Protein AF-A0A3D1VSD8-F1 (afdb_monomer)

Sequence (166 aa):
MAYYPRTQPKRPWFNRARFLIVIVIVIALGWGLTRFTYRLLHLKALSVQEVRITGCTPRRQVEIQRISEDLSLGQPLLWFNAEPLMNALMEKTWIKSVNLSKDPPDRLVIIIEEKEAYLWMVNAQGTYLVSEGGVLIDELNSSNGSKALPVVSDASLQNRASLARM

Radius of gyration: 33.99 Å; Cα contacts (8 Å, |Δi|>4): 197; chains: 1; bounding box: 40×32×132 Å

Nearest PDB structures (foldseek):
  8hhh-assembly1_Q  TM=5.994E-01  e=1.015E-05  Escherichia coli K-12
  2vh1-assembly2_B  TM=7.217E-01  e=1.574E-04  Escherichia coli
  2vh1-assembly1_A  TM=6.986E-01  e=1.678E-04  Escherichia coli
  2vh2-assembly2_B  TM=7.349E-01  e=1.788E-04  Yersinia enterocolitica
  2vh2-assembly1_A  TM=7.349E-01  e=4.095E-04  Yersinia enterocolitica

Structure (mmCIF, N/CA/C/O backbone):
data_AF-A0A3D1VSD8-F1
#
_entry.id   AF-A0A3D1VSD8-F1
#
loop_
_atom_site.group_PDB
_atom_site.id
_atom_site.type_symbol
_atom_site.label_atom_id
_atom_site.label_alt_id
_atom_site.label_comp_id
_atom_site.label_asym_id
_atom_site.label_entity_id
_atom_site.label_seq_id
_atom_site.pdbx_PDB_ins_code
_atom_site.Cartn_x
_atom_site.Cartn_y
_atom_site.Cartn_z
_atom_site.occupancy
_atom_site.B_iso_or_equiv
_atom_site.auth_seq_id
_atom_site.auth_comp_id
_atom_site.auth_asym_id
_atom_site.auth_atom_id
_atom_site.pdbx_PDB_model_num
ATOM 1 N N . MET A 1 1 ? 11.325 20.154 -93.969 1.00 54.91 1 MET A N 1
ATOM 2 C CA . MET A 1 1 ? 12.004 20.148 -92.653 1.00 54.91 1 MET A CA 1
ATOM 3 C C . MET A 1 1 ? 11.534 18.920 -91.891 1.00 54.91 1 MET A C 1
ATOM 5 O O . MET A 1 1 ? 10.348 18.824 -91.614 1.00 54.91 1 MET A O 1
ATOM 9 N N . ALA A 1 2 ? 12.412 17.941 -91.664 1.00 56.91 2 ALA A N 1
ATOM 10 C CA . ALA A 1 2 ? 12.047 16.674 -91.029 1.00 56.91 2 ALA A CA 1
ATOM 11 C C . ALA A 1 2 ? 12.072 16.801 -89.497 1.00 56.91 2 ALA A C 1
ATOM 13 O O . ALA A 1 2 ? 13.068 17.241 -88.924 1.00 56.91 2 ALA A O 1
ATOM 14 N N . TYR A 1 3 ? 10.968 16.425 -88.850 1.00 61.31 3 TYR A N 1
ATOM 15 C CA . TYR A 1 3 ? 10.805 16.401 -87.397 1.00 61.31 3 TYR A CA 1
ATOM 16 C C . TYR A 1 3 ? 11.367 15.076 -86.857 1.00 61.31 3 TYR A C 1
ATOM 18 O O . TYR A 1 3 ? 10.825 14.014 -87.156 1.00 61.31 3 TYR A O 1
ATOM 26 N N . TYR A 1 4 ? 12.445 15.118 -86.071 1.00 61.50 4 TYR A N 1
ATOM 27 C CA . TYR A 1 4 ? 12.941 13.936 -85.358 1.00 61.50 4 TYR A CA 1
ATOM 28 C C . TYR A 1 4 ? 12.297 13.855 -83.965 1.00 61.50 4 TYR A C 1
ATOM 30 O O . TYR A 1 4 ? 12.446 14.794 -83.176 1.00 61.50 4 TYR A O 1
ATOM 38 N N . PRO A 1 5 ? 11.611 12.754 -83.610 1.00 66.69 5 PRO A N 1
ATOM 39 C CA . PRO A 1 5 ? 11.080 12.587 -82.268 1.00 66.69 5 PRO A CA 1
ATOM 40 C C . PRO A 1 5 ? 12.216 12.233 -81.298 1.00 66.69 5 PRO A C 1
ATOM 42 O O . PRO A 1 5 ? 12.940 11.256 -81.484 1.00 66.69 5 PRO A O 1
AT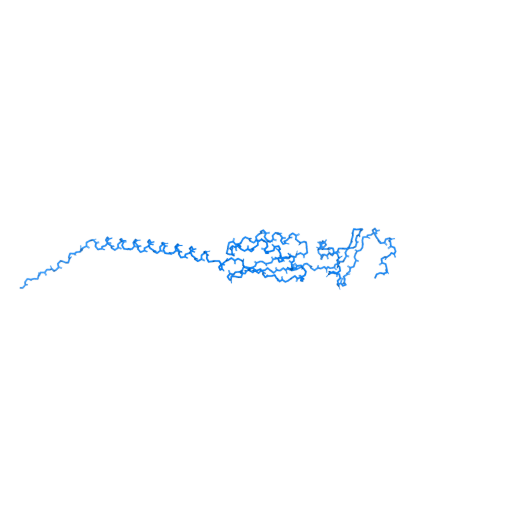OM 45 N N . ARG A 1 6 ? 12.371 13.017 -80.225 1.00 60.50 6 ARG A N 1
ATOM 46 C CA . ARG A 1 6 ? 13.252 12.672 -79.099 1.00 60.50 6 ARG A CA 1
ATOM 47 C C . ARG A 1 6 ? 12.642 11.509 -78.316 1.00 60.50 6 ARG A C 1
ATOM 49 O O . ARG A 1 6 ? 11.772 11.712 -77.473 1.00 60.50 6 ARG A O 1
ATOM 56 N N . THR A 1 7 ? 13.127 10.295 -78.537 1.00 62.31 7 THR A N 1
ATOM 57 C CA . THR A 1 7 ? 12.842 9.160 -77.652 1.00 62.31 7 THR A CA 1
ATOM 58 C C . THR A 1 7 ? 13.724 9.261 -76.408 1.00 62.31 7 THR A C 1
ATOM 60 O O . THR A 1 7 ? 14.924 8.996 -76.468 1.00 62.31 7 THR A O 1
ATOM 63 N N . GLN A 1 8 ? 13.155 9.665 -75.268 1.00 63.03 8 GLN A N 1
ATOM 64 C CA . GLN A 1 8 ? 13.856 9.588 -73.983 1.00 63.03 8 GLN A CA 1
ATOM 65 C C . GLN A 1 8 ? 13.983 8.116 -73.551 1.00 63.03 8 GLN A C 1
ATOM 67 O O . GLN A 1 8 ? 12.957 7.445 -73.397 1.00 63.03 8 GLN A O 1
ATOM 72 N N . PRO A 1 9 ? 15.199 7.590 -73.313 1.00 58.94 9 PRO A N 1
ATOM 73 C CA . PRO A 1 9 ? 15.355 6.237 -72.803 1.00 58.94 9 PRO A CA 1
ATOM 74 C C . PRO A 1 9 ? 14.886 6.202 -71.345 1.00 58.94 9 PRO A C 1
ATOM 76 O O . PRO A 1 9 ? 15.545 6.731 -70.446 1.00 58.94 9 PRO A O 1
ATOM 79 N N . LYS A 1 10 ? 13.736 5.570 -71.090 1.00 58.12 10 LYS A N 1
ATOM 80 C CA . LYS A 1 10 ? 13.279 5.272 -69.727 1.00 58.12 10 LYS A CA 1
ATOM 81 C C . LYS A 1 10 ? 14.267 4.286 -69.104 1.00 58.12 10 LYS A C 1
ATOM 83 O O . LYS A 1 10 ? 14.191 3.097 -69.381 1.00 58.12 10 LYS A O 1
ATOM 88 N N . ARG A 1 11 ? 15.213 4.777 -68.294 1.00 60.19 11 ARG A N 1
ATOM 89 C CA . ARG A 1 11 ? 16.201 3.960 -67.565 1.00 60.19 11 ARG A CA 1
ATOM 90 C C . ARG A 1 11 ? 15.490 3.149 -66.462 1.00 60.19 11 ARG A C 1
ATOM 92 O O . ARG A 1 11 ? 15.179 3.717 -65.415 1.00 60.19 11 ARG A O 1
ATOM 99 N N . PRO A 1 12 ? 15.256 1.832 -66.633 1.00 61.50 12 PRO A N 1
ATOM 100 C CA . PRO A 1 12 ? 14.449 1.032 -65.701 1.00 61.50 12 PRO A CA 1
ATOM 101 C C . PRO A 1 12 ? 15.168 0.753 -64.369 1.00 61.50 12 PRO A C 1
ATOM 103 O O . PRO A 1 12 ? 14.541 0.379 -63.378 1.00 61.50 12 PRO A O 1
ATOM 106 N N . TRP A 1 13 ? 16.487 0.964 -64.324 1.00 60.00 13 TRP A N 1
ATOM 107 C CA . TRP A 1 13 ? 17.309 0.786 -63.126 1.00 60.00 13 TRP A CA 1
ATOM 108 C C . TRP A 1 13 ? 17.012 1.820 -62.030 1.00 60.00 13 TRP A C 1
ATOM 110 O O . TRP A 1 13 ? 17.144 1.509 -60.849 1.00 60.00 13 TRP A O 1
ATOM 120 N N . PHE A 1 14 ? 16.527 3.013 -62.398 1.00 64.38 14 PHE A N 1
ATOM 121 C CA . PHE A 1 14 ? 16.234 4.081 -61.438 1.00 64.38 14 PHE A CA 1
ATOM 122 C C . PHE A 1 14 ? 15.127 3.688 -60.450 1.00 64.38 14 PHE A C 1
ATOM 124 O O . PHE A 1 14 ? 15.210 4.000 -59.266 1.00 64.38 14 PHE A O 1
ATOM 131 N N . ASN A 1 15 ? 14.129 2.922 -60.902 1.00 73.38 15 ASN A N 1
ATOM 132 C CA . ASN A 1 15 ? 13.053 2.451 -60.031 1.00 73.38 15 ASN A CA 1
ATOM 133 C C . ASN A 1 15 ? 13.551 1.376 -59.054 1.00 73.38 15 ASN A C 1
ATOM 135 O O . ASN A 1 15 ? 13.213 1.428 -57.877 1.00 73.38 15 ASN A O 1
ATOM 139 N N . ARG A 1 16 ? 14.417 0.454 -59.500 1.00 79.50 16 ARG A N 1
ATOM 140 C CA . ARG A 1 16 ? 15.021 -0.574 -58.629 1.00 79.50 16 ARG A CA 1
ATOM 141 C C . ARG A 1 16 ? 15.948 0.040 -57.576 1.00 79.50 16 ARG A C 1
ATOM 143 O O . ARG A 1 16 ? 15.877 -0.335 -56.411 1.00 79.50 16 ARG A O 1
ATOM 150 N N . ALA A 1 17 ? 16.757 1.025 -57.968 1.00 83.75 17 ALA A N 1
ATOM 151 C CA . ALA A 1 17 ? 17.606 1.773 -57.044 1.00 83.75 17 ALA A CA 1
ATOM 152 C C . ALA A 1 17 ? 16.777 2.551 -56.003 1.00 83.75 17 ALA A C 1
ATOM 154 O O . ALA A 1 17 ? 17.108 2.530 -54.821 1.00 83.75 17 ALA A O 1
ATOM 155 N N . ARG A 1 18 ? 15.653 3.167 -56.407 1.00 83.25 18 ARG A N 1
ATOM 156 C CA . ARG A 1 18 ? 14.723 3.825 -55.470 1.00 83.25 18 ARG A CA 1
ATOM 157 C C . ARG A 1 18 ? 14.117 2.849 -54.465 1.00 83.25 18 ARG A C 1
ATOM 159 O O . ARG A 1 18 ? 14.073 3.180 -53.287 1.00 83.25 18 ARG A O 1
ATOM 166 N N . PHE A 1 19 ? 13.702 1.654 -54.892 1.00 89.31 19 PHE A N 1
ATOM 167 C CA . PHE A 1 19 ? 13.195 0.634 -53.965 1.00 89.31 19 PHE A CA 1
ATOM 168 C C . PHE A 1 19 ? 14.247 0.213 -52.934 1.00 89.31 19 PHE A C 1
ATOM 170 O O . PHE A 1 19 ? 13.933 0.141 -51.750 1.00 89.31 19 PHE A O 1
ATOM 177 N N . LEU A 1 20 ? 15.501 0.011 -53.353 1.00 90.06 20 LEU A N 1
ATOM 178 C CA . LEU A 1 20 ? 16.590 -0.307 -52.425 1.00 90.06 20 LEU A CA 1
ATOM 179 C C . LEU A 1 20 ? 16.835 0.812 -51.409 1.00 90.06 20 LEU A C 1
ATOM 181 O O . LEU A 1 20 ? 16.986 0.532 -50.224 1.00 90.06 20 LEU A O 1
ATOM 185 N N . ILE A 1 21 ? 16.812 2.074 -51.842 1.00 91.31 21 ILE A N 1
ATOM 186 C CA . ILE A 1 21 ? 16.971 3.222 -50.939 1.00 91.31 21 ILE A CA 1
ATOM 187 C C . ILE A 1 21 ? 15.836 3.272 -49.911 1.00 91.31 21 ILE A C 1
ATOM 189 O O . ILE A 1 21 ? 16.095 3.461 -48.726 1.00 91.31 21 ILE A O 1
ATOM 193 N N . VAL A 1 22 ? 14.587 3.056 -50.334 1.00 91.00 22 VAL A N 1
ATOM 194 C CA . VAL A 1 22 ? 13.437 3.035 -49.416 1.00 91.00 22 VAL A CA 1
ATOM 195 C C . VAL A 1 22 ? 13.574 1.904 -48.397 1.00 91.00 22 VAL A C 1
ATOM 197 O O . VAL A 1 22 ? 13.369 2.138 -47.211 1.00 91.00 22 VAL A O 1
ATOM 200 N N . ILE A 1 23 ? 13.986 0.707 -48.826 1.00 91.94 23 ILE A N 1
ATOM 201 C CA . ILE A 1 23 ? 14.218 -0.428 -47.920 1.00 91.94 23 ILE A CA 1
ATOM 202 C C . ILE A 1 23 ? 15.308 -0.091 -46.895 1.00 91.94 23 ILE A C 1
ATOM 204 O O . ILE A 1 23 ? 15.112 -0.317 -45.704 1.00 91.94 23 ILE A O 1
ATOM 208 N N . VAL A 1 24 ? 16.424 0.506 -47.325 1.00 93.38 24 VAL A N 1
ATOM 209 C CA . VAL A 1 24 ? 17.511 0.921 -46.420 1.00 93.38 24 VAL A CA 1
ATOM 210 C C . VAL A 1 24 ? 17.032 1.972 -45.418 1.00 93.38 24 VAL A C 1
ATOM 212 O O . VAL A 1 24 ? 17.356 1.867 -44.238 1.00 93.38 24 VAL A O 1
ATOM 215 N N . ILE A 1 25 ? 16.225 2.945 -45.848 1.00 92.75 25 ILE A N 1
ATOM 216 C CA . ILE A 1 25 ? 15.646 3.960 -44.956 1.00 92.75 25 ILE A CA 1
ATOM 217 C C . ILE A 1 25 ? 14.709 3.312 -43.934 1.00 92.75 25 ILE A C 1
ATOM 219 O O . ILE A 1 25 ? 14.800 3.625 -42.752 1.00 92.75 25 ILE A O 1
ATOM 223 N N . VAL A 1 26 ? 13.842 2.388 -44.353 1.00 93.12 26 VAL A N 1
ATOM 224 C CA . VAL A 1 26 ? 12.920 1.686 -43.444 1.00 93.12 26 VAL A CA 1
ATOM 225 C C . VAL A 1 26 ? 13.689 0.848 -42.423 1.00 93.12 26 VAL A C 1
ATOM 227 O O . VAL A 1 26 ? 13.371 0.894 -41.236 1.00 93.12 26 VAL A O 1
ATOM 230 N N . ILE A 1 27 ? 14.737 0.138 -42.852 1.00 92.31 27 ILE A N 1
ATOM 231 C CA . ILE A 1 27 ? 15.599 -0.634 -41.948 1.00 92.31 27 ILE A CA 1
ATOM 232 C C . ILE A 1 27 ? 16.321 0.302 -40.975 1.00 92.31 27 ILE A C 1
ATOM 234 O O . ILE A 1 27 ? 16.302 0.054 -39.773 1.00 92.31 27 ILE A O 1
ATOM 238 N N . ALA A 1 28 ? 16.905 1.402 -41.458 1.00 91.25 28 ALA A N 1
ATOM 239 C CA . ALA A 1 28 ? 17.595 2.378 -40.617 1.00 91.25 28 ALA A CA 1
ATOM 240 C C . ALA A 1 28 ? 16.651 3.048 -39.606 1.00 91.25 28 ALA A C 1
ATOM 242 O O . ALA A 1 28 ? 17.027 3.233 -38.450 1.00 91.25 28 ALA A O 1
ATOM 243 N N . LEU A 1 29 ? 15.414 3.359 -40.007 1.00 91.94 29 LEU A N 1
ATOM 244 C CA . LEU A 1 29 ? 14.385 3.896 -39.117 1.00 91.94 29 LEU A CA 1
ATOM 245 C C . LEU A 1 29 ? 13.952 2.867 -38.071 1.00 91.94 29 LEU A C 1
ATOM 247 O O . LEU A 1 29 ? 13.890 3.206 -36.894 1.00 91.94 29 LEU A O 1
ATOM 251 N N . GLY A 1 30 ? 13.714 1.611 -38.458 1.00 90.25 30 GLY A N 1
ATOM 252 C CA . GLY A 1 30 ? 13.370 0.543 -37.513 1.00 90.25 30 GLY A CA 1
ATOM 253 C C . GLY A 1 30 ? 14.489 0.273 -36.502 1.00 90.25 30 GLY A C 1
ATOM 254 O O . GLY A 1 30 ? 14.248 0.139 -35.299 1.00 90.25 30 GLY A O 1
ATOM 255 N N . TRP A 1 31 ? 15.738 0.269 -36.967 1.00 89.69 31 TRP A N 1
ATOM 256 C CA . TRP A 1 31 ? 16.914 0.092 -36.114 1.00 89.69 31 TRP A CA 1
ATOM 257 C C . TRP A 1 31 ? 17.162 1.307 -35.208 1.00 89.69 31 TRP A C 1
ATOM 259 O O . TRP A 1 31 ? 17.500 1.160 -34.035 1.00 89.69 31 TRP A O 1
ATOM 269 N N . GLY A 1 32 ? 16.922 2.516 -35.722 1.00 86.88 32 GLY A N 1
ATOM 270 C CA . GLY A 1 32 ? 16.984 3.759 -34.958 1.00 86.88 32 GLY A CA 1
ATOM 271 C C . GLY A 1 32 ? 15.924 3.818 -33.860 1.00 86.88 32 GLY A C 1
ATOM 272 O O . GLY A 1 32 ? 16.265 4.088 -32.709 1.00 86.88 32 GLY A O 1
ATOM 273 N N . LEU A 1 33 ? 14.664 3.499 -34.186 1.00 83.31 33 LEU A N 1
ATOM 274 C CA . LEU A 1 33 ? 13.561 3.472 -33.222 1.00 83.31 33 LEU A CA 1
ATOM 275 C C . LEU A 1 33 ? 13.843 2.488 -32.094 1.00 83.31 33 LEU A C 1
ATOM 277 O O . LEU A 1 33 ? 13.774 2.874 -30.934 1.00 83.31 33 LEU A O 1
ATOM 281 N N . THR A 1 34 ? 14.214 1.249 -32.420 1.00 78.31 34 THR A N 1
ATOM 282 C CA . THR A 1 34 ? 14.498 0.228 -31.400 1.00 78.31 3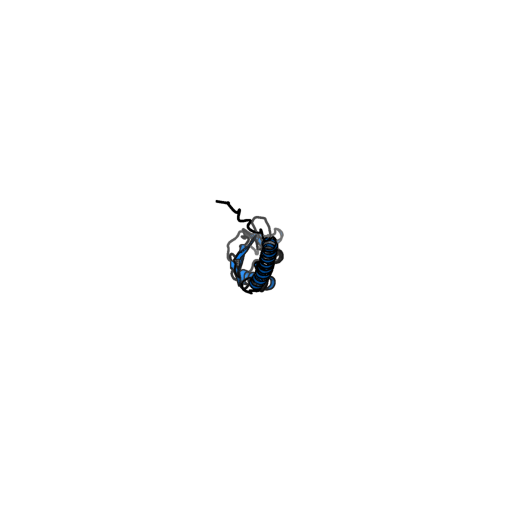4 THR A CA 1
ATOM 283 C C . THR A 1 34 ? 15.647 0.655 -30.486 1.00 78.31 34 THR A C 1
ATOM 285 O O . THR A 1 34 ? 15.523 0.607 -29.264 1.00 78.31 34 THR A O 1
ATOM 288 N N . ARG A 1 35 ? 16.759 1.161 -31.034 1.00 77.81 35 ARG A N 1
ATOM 289 C CA . ARG A 1 35 ? 17.894 1.653 -30.230 1.00 77.81 35 ARG A CA 1
ATOM 290 C C . ARG A 1 35 ? 17.497 2.829 -29.331 1.00 77.81 35 ARG A C 1
ATOM 292 O O . ARG A 1 35 ? 17.965 2.916 -28.194 1.00 77.81 35 ARG A O 1
ATOM 299 N N . PHE A 1 36 ? 16.652 3.724 -29.839 1.00 76.12 36 PHE A N 1
ATOM 300 C CA . PHE A 1 36 ? 16.172 4.898 -29.120 1.00 76.12 36 PHE A CA 1
ATOM 301 C C . PHE A 1 36 ? 15.214 4.513 -27.990 1.00 76.12 36 PHE A C 1
ATOM 303 O O . PHE A 1 36 ? 15.409 4.956 -26.861 1.00 76.12 36 PHE A O 1
ATOM 310 N N . THR A 1 37 ? 14.264 3.606 -28.241 1.00 70.12 37 THR A N 1
ATOM 311 C CA . THR A 1 37 ? 13.359 3.084 -27.208 1.00 70.12 37 THR A CA 1
ATOM 312 C C . THR A 1 37 ? 14.124 2.325 -26.134 1.00 70.12 37 THR A C 1
ATOM 314 O O . THR A 1 37 ? 13.873 2.543 -24.956 1.00 70.12 37 THR A O 1
ATOM 317 N N . TYR A 1 38 ? 15.118 1.505 -26.498 1.00 68.06 38 TYR A N 1
ATOM 318 C CA . TYR A 1 38 ? 15.956 0.816 -25.510 1.00 68.06 38 TYR A CA 1
ATOM 319 C C . TYR A 1 38 ? 16.731 1.788 -24.616 1.00 68.06 38 TYR A C 1
ATOM 321 O O . TYR A 1 38 ? 16.842 1.532 -23.419 1.00 68.06 38 TYR A O 1
ATOM 329 N N . ARG A 1 39 ? 17.241 2.903 -25.161 1.00 64.94 39 ARG A N 1
ATOM 330 C CA . ARG A 1 39 ? 17.913 3.939 -24.359 1.00 64.94 39 ARG A CA 1
ATOM 331 C C . ARG A 1 39 ? 16.945 4.723 -23.479 1.00 64.94 39 ARG A C 1
ATOM 333 O O . ARG A 1 39 ? 17.291 4.984 -22.335 1.00 64.94 39 ARG A O 1
ATOM 340 N N . LEU A 1 40 ? 15.757 5.066 -23.979 1.00 63.53 40 LEU A N 1
ATOM 341 C CA . LEU A 1 40 ? 14.728 5.744 -23.184 1.00 63.53 40 LEU A CA 1
ATOM 342 C C . LEU A 1 40 ? 14.217 4.871 -22.035 1.00 63.53 40 LEU A C 1
ATOM 344 O O . LEU A 1 40 ? 14.073 5.361 -20.922 1.00 63.53 40 LEU A O 1
ATOM 348 N N . LEU A 1 41 ? 14.015 3.578 -22.285 1.00 62.25 41 LEU A N 1
ATOM 349 C CA . LEU A 1 41 ? 13.574 2.614 -21.274 1.00 62.25 41 LEU A CA 1
ATOM 350 C C . LEU A 1 41 ? 14.677 2.266 -20.256 1.00 62.25 41 LEU A C 1
ATOM 352 O O . LEU A 1 41 ? 14.360 1.880 -19.138 1.00 62.25 41 LEU A O 1
ATOM 356 N N . HIS A 1 42 ? 15.960 2.410 -20.613 1.00 57.47 42 HIS A N 1
ATOM 357 C CA . HIS A 1 42 ? 17.095 2.207 -19.694 1.00 57.47 42 HIS A CA 1
ATOM 358 C C . HIS A 1 42 ? 17.451 3.433 -18.848 1.00 57.47 42 HIS A C 1
ATOM 360 O O . HIS A 1 42 ? 18.308 3.337 -17.963 1.00 57.47 42 HIS A O 1
ATOM 366 N N . LEU A 1 43 ? 16.844 4.594 -19.097 1.00 58.00 43 LEU A N 1
ATOM 367 C CA . LEU A 1 43 ? 17.035 5.730 -18.211 1.00 58.00 43 LEU A CA 1
ATOM 368 C C . LEU A 1 43 ? 16.316 5.416 -16.897 1.00 58.00 43 LEU A C 1
ATOM 370 O O . LEU A 1 43 ? 15.091 5.376 -16.837 1.00 58.00 43 LEU A O 1
ATOM 374 N N . LYS A 1 44 ? 17.104 5.272 -15.826 1.00 56.25 44 LYS A N 1
ATOM 375 C CA . LYS A 1 44 ? 16.699 5.215 -14.405 1.00 56.25 44 LYS A CA 1
ATOM 376 C C . LYS A 1 44 ? 15.716 6.322 -13.962 1.00 56.25 44 LYS A C 1
ATOM 378 O O . LYS A 1 44 ? 15.297 6.360 -1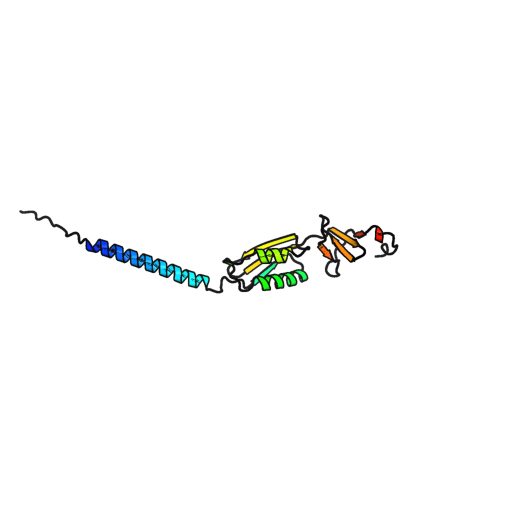2.816 1.00 56.25 44 LYS A O 1
ATOM 383 N N . ALA A 1 45 ? 15.363 7.237 -14.861 1.00 57.94 45 ALA A N 1
ATOM 384 C CA . ALA A 1 45 ? 14.355 8.265 -14.676 1.00 57.94 45 ALA A CA 1
ATOM 385 C C . ALA A 1 45 ? 12.925 7.709 -14.550 1.00 57.94 45 ALA A C 1
ATOM 387 O O . ALA A 1 45 ? 12.065 8.443 -14.096 1.00 57.94 45 ALA A O 1
ATOM 388 N N . LEU A 1 46 ? 12.664 6.453 -14.946 1.00 65.00 46 LEU A N 1
ATOM 389 C CA . LEU A 1 46 ? 11.333 5.825 -14.880 1.00 65.00 46 LEU A CA 1
ATOM 390 C C . LEU A 1 46 ? 11.214 4.745 -13.793 1.00 65.00 46 LEU A C 1
ATOM 392 O O . LEU A 1 46 ? 10.271 3.957 -13.823 1.00 65.00 46 LEU A O 1
ATOM 396 N N . SER A 1 47 ? 12.175 4.637 -12.872 1.00 75.88 47 SER A N 1
ATOM 397 C CA . SER A 1 47 ? 12.056 3.755 -11.704 1.00 75.88 47 SER A CA 1
ATOM 398 C C . SER A 1 47 ? 11.445 4.498 -10.523 1.00 75.88 47 SER A C 1
ATOM 400 O O . SER A 1 47 ? 11.673 5.695 -10.377 1.00 75.88 47 SER A O 1
ATOM 402 N N . VAL A 1 48 ? 10.725 3.782 -9.660 1.00 77.94 48 VAL A N 1
ATOM 403 C CA . VAL A 1 48 ? 10.192 4.330 -8.408 1.00 77.94 48 VAL A CA 1
ATOM 404 C C . VAL A 1 48 ? 11.362 4.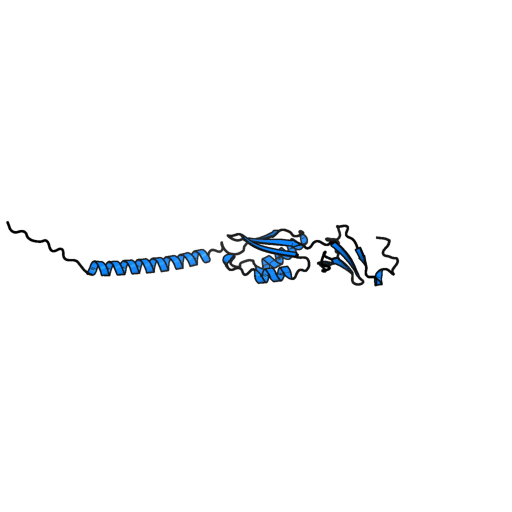718 -7.497 1.00 77.94 48 VAL A C 1
ATOM 406 O O . VAL A 1 48 ? 12.121 3.851 -7.054 1.00 77.94 48 VAL A O 1
ATOM 409 N N . GLN A 1 49 ? 11.524 6.018 -7.254 1.00 79.19 49 GLN A N 1
ATOM 410 C CA . GLN A 1 49 ? 12.520 6.585 -6.335 1.00 79.19 49 GLN A CA 1
ATOM 411 C C . GLN A 1 49 ? 11.874 7.125 -5.061 1.00 79.19 49 GLN A C 1
ATOM 413 O O . GLN A 1 49 ? 12.497 7.108 -4.003 1.00 79.19 49 GLN A O 1
ATOM 418 N N . GLU A 1 50 ? 10.629 7.588 -5.159 1.00 82.94 50 GLU A N 1
ATOM 419 C CA . GLU A 1 50 ? 9.915 8.210 -4.051 1.00 82.94 50 GLU A CA 1
ATOM 420 C C . GLU A 1 50 ? 8.516 7.603 -3.916 1.00 82.94 50 GLU A C 1
ATOM 422 O O . GLU A 1 50 ? 7.770 7.484 -4.893 1.00 82.94 50 GLU A O 1
ATOM 427 N N . VAL A 1 51 ? 8.150 7.243 -2.685 1.00 87.94 51 VAL A N 1
ATOM 428 C CA . VAL A 1 51 ? 6.789 6.843 -2.327 1.00 87.94 51 VAL A CA 1
ATOM 429 C C . VAL A 1 51 ? 6.202 7.921 -1.434 1.00 87.94 51 VAL A C 1
ATOM 431 O O . VAL A 1 51 ? 6.741 8.211 -0.365 1.00 87.94 51 VAL A O 1
ATOM 434 N N . ARG A 1 52 ? 5.091 8.515 -1.870 1.00 89.25 52 ARG A N 1
ATOM 435 C CA . ARG A 1 52 ? 4.376 9.548 -1.126 1.00 89.25 52 ARG A CA 1
ATOM 436 C C . ARG A 1 52 ? 3.085 8.979 -0.564 1.00 89.25 52 ARG A C 1
ATOM 438 O O . ARG A 1 52 ? 2.175 8.659 -1.324 1.00 89.25 52 ARG A O 1
ATOM 445 N N . ILE A 1 53 ? 2.992 8.933 0.760 1.00 90.88 53 ILE A N 1
ATOM 446 C CA . ILE A 1 53 ? 1.800 8.459 1.469 1.00 90.88 53 ILE A CA 1
ATOM 447 C C . ILE A 1 53 ? 1.031 9.634 2.060 1.00 90.88 53 ILE A C 1
ATOM 449 O O . ILE A 1 53 ? 1.619 10.505 2.706 1.00 90.88 53 ILE A O 1
ATOM 453 N N . THR A 1 54 ? -0.287 9.638 1.881 1.00 90.25 54 THR A N 1
ATOM 454 C CA . THR A 1 54 ? -1.203 10.600 2.507 1.00 90.25 54 THR A CA 1
ATOM 455 C C . THR A 1 54 ? -2.430 9.903 3.106 1.00 90.25 54 THR A C 1
ATOM 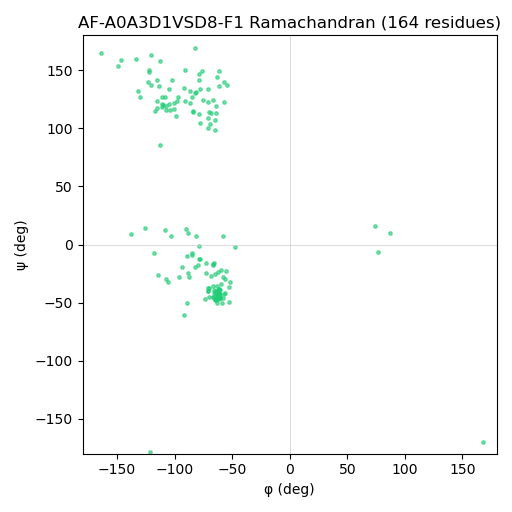457 O O . THR A 1 54 ? -2.759 8.776 2.742 1.00 90.25 54 THR A O 1
ATOM 460 N N . GLY A 1 55 ? -3.101 10.577 4.049 1.00 85.06 55 GLY A N 1
ATOM 461 C CA . GLY A 1 55 ? -4.356 10.103 4.653 1.00 85.06 55 GLY A CA 1
ATOM 462 C C . GLY A 1 55 ? -4.207 9.176 5.868 1.00 85.06 55 GLY A C 1
ATOM 463 O O . GLY A 1 55 ? -5.197 8.630 6.337 1.00 85.06 55 GLY A O 1
ATOM 464 N N . CYS A 1 56 ? -2.990 9.034 6.408 1.00 86.31 56 CYS A N 1
ATOM 465 C CA . CYS A 1 56 ? -2.712 8.240 7.609 1.00 86.31 56 CYS A CA 1
ATOM 466 C C . CYS A 1 56 ? -2.288 9.098 8.805 1.00 86.31 56 CYS A C 1
ATOM 468 O O . CYS A 1 56 ? -1.704 10.173 8.650 1.00 86.31 56 CYS A O 1
ATOM 470 N N . THR A 1 57 ? -2.450 8.547 10.006 1.00 85.25 57 THR A N 1
ATOM 471 C CA . THR A 1 57 ? -1.792 9.045 11.225 1.00 85.25 57 THR A CA 1
ATOM 472 C C . THR A 1 57 ? -0.260 8.910 11.100 1.00 85.25 57 THR A C 1
ATOM 474 O O . THR A 1 57 ? 0.196 7.884 10.589 1.00 85.25 57 THR A O 1
ATOM 477 N N . PRO A 1 58 ? 0.575 9.840 11.620 1.00 85.69 58 PRO A N 1
ATOM 478 C CA . PRO A 1 58 ? 2.034 9.809 11.422 1.00 85.69 58 PRO A CA 1
ATOM 479 C C . PRO A 1 58 ? 2.718 8.483 11.789 1.00 85.69 58 PRO A C 1
ATOM 481 O O . PRO A 1 58 ? 3.629 8.035 11.101 1.00 85.69 58 PRO A O 1
ATOM 484 N N . ARG A 1 59 ? 2.256 7.806 12.849 1.00 85.25 59 ARG A N 1
ATOM 485 C CA . ARG A 1 59 ? 2.780 6.489 13.252 1.00 85.25 59 ARG A CA 1
ATOM 486 C C . ARG A 1 59 ? 2.502 5.409 12.199 1.00 85.25 59 ARG A C 1
ATOM 488 O O . ARG A 1 59 ? 3.412 4.669 11.837 1.00 85.25 59 ARG A O 1
ATOM 495 N N . ARG A 1 60 ? 1.257 5.332 11.717 1.00 87.50 60 ARG A N 1
ATOM 496 C CA . ARG A 1 60 ? 0.829 4.383 10.675 1.00 87.50 60 ARG A CA 1
ATOM 497 C C . ARG A 1 60 ? 1.493 4.710 9.342 1.00 87.50 60 ARG A C 1
ATOM 499 O O . ARG A 1 60 ? 1.918 3.804 8.641 1.00 87.50 60 ARG A O 1
ATOM 506 N N . GLN A 1 61 ? 1.685 5.996 9.046 1.00 90.06 61 GLN A N 1
ATOM 507 C CA . GLN A 1 61 ? 2.400 6.443 7.855 1.00 90.06 61 GLN A CA 1
ATOM 508 C C . GLN A 1 61 ? 3.821 5.872 7.790 1.00 90.06 61 GLN A C 1
ATOM 510 O O . GLN A 1 61 ? 4.218 5.401 6.735 1.00 90.06 61 GLN A O 1
ATOM 515 N N . VAL A 1 62 ? 4.568 5.846 8.901 1.00 89.12 62 VAL A N 1
ATOM 516 C CA . VAL 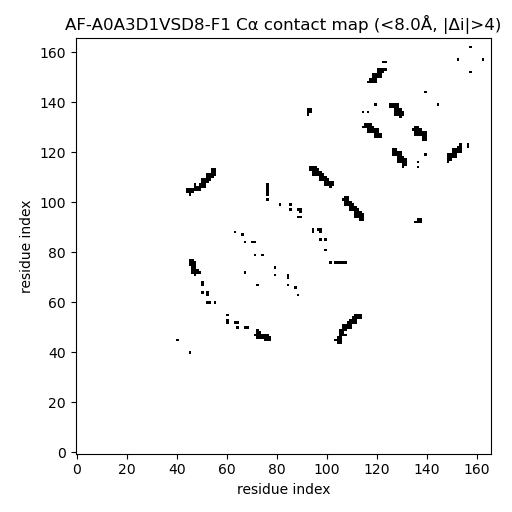A 1 62 ? 5.920 5.251 8.936 1.00 89.12 62 VAL A CA 1
ATOM 517 C C . VAL A 1 62 ? 5.889 3.739 8.693 1.00 89.12 62 VAL A C 1
ATOM 519 O O . VAL A 1 62 ? 6.768 3.211 8.015 1.00 89.12 62 VAL A O 1
ATOM 522 N N . GLU A 1 63 ? 4.895 3.034 9.238 1.00 89.44 63 GLU A N 1
ATOM 523 C CA . GLU A 1 63 ? 4.724 1.593 9.006 1.00 89.44 63 GLU A CA 1
ATOM 524 C C . GLU A 1 63 ? 4.439 1.302 7.529 1.00 89.44 63 GLU A C 1
ATOM 526 O O . GLU A 1 63 ? 5.136 0.493 6.918 1.00 89.44 63 GLU A O 1
ATOM 531 N N . ILE A 1 64 ? 3.465 2.006 6.947 1.00 91.19 64 ILE A N 1
ATOM 532 C CA . ILE A 1 64 ? 3.118 1.869 5.532 1.00 91.19 64 ILE A CA 1
ATOM 533 C C . ILE A 1 64 ? 4.303 2.260 4.653 1.00 91.19 64 ILE A C 1
ATOM 535 O O . ILE A 1 64 ? 4.608 1.514 3.729 1.00 91.19 64 ILE A O 1
ATOM 539 N N . GLN A 1 65 ? 5.009 3.353 4.970 1.00 91.38 65 GLN A N 1
ATOM 540 C CA . GLN A 1 65 ? 6.179 3.813 4.216 1.00 91.38 65 GLN A CA 1
ATOM 541 C C . GLN A 1 65 ? 7.191 2.686 4.059 1.00 91.38 65 GLN A C 1
ATOM 543 O O . GLN A 1 65 ? 7.565 2.379 2.932 1.00 91.38 65 GLN A O 1
ATOM 548 N N . ARG A 1 66 ? 7.540 1.998 5.150 1.00 90.38 66 ARG A N 1
ATOM 549 C CA . ARG A 1 66 ? 8.478 0.867 5.112 1.00 90.38 66 ARG A CA 1
ATOM 550 C C . ARG A 1 66 ? 7.993 -0.275 4.222 1.00 90.38 66 ARG A C 1
ATOM 552 O O . ARG A 1 66 ? 8.771 -0.774 3.419 1.00 90.38 66 ARG A O 1
ATOM 559 N N . ILE A 1 67 ? 6.724 -0.673 4.346 1.00 89.19 67 ILE A N 1
ATOM 560 C CA . ILE A 1 67 ? 6.138 -1.756 3.534 1.00 89.19 67 ILE A CA 1
ATOM 561 C C . ILE A 1 67 ? 6.174 -1.382 2.050 1.00 89.19 67 ILE A C 1
ATOM 563 O O . ILE A 1 67 ? 6.553 -2.182 1.196 1.00 89.19 67 ILE A O 1
ATOM 567 N N . SER A 1 68 ? 5.788 -0.148 1.734 1.00 87.94 68 SER A N 1
ATOM 568 C CA . SER A 1 68 ? 5.767 0.325 0.357 1.00 87.94 68 SER A CA 1
ATOM 569 C C . SER A 1 68 ? 7.163 0.528 -0.220 1.00 87.94 68 SER A C 1
ATOM 571 O O . SER A 1 68 ? 7.373 0.196 -1.382 1.00 87.94 68 SER A O 1
ATOM 573 N N . GLU A 1 69 ? 8.128 1.009 0.559 1.00 88.12 69 GLU A N 1
ATOM 574 C CA . GLU A 1 69 ? 9.519 1.148 0.126 1.00 88.12 69 GLU A CA 1
ATOM 575 C C . GLU A 1 69 ? 10.140 -0.212 -0.205 1.00 88.12 69 GLU A C 1
ATOM 577 O O . GLU A 1 69 ? 10.720 -0.358 -1.278 1.00 88.12 69 GLU A O 1
ATOM 582 N N . ASP A 1 70 ? 9.944 -1.216 0.652 1.00 88.69 70 ASP A N 1
ATOM 583 C CA . ASP A 1 70 ? 10.471 -2.575 0.459 1.00 88.69 70 ASP A CA 1
ATOM 584 C C . ASP A 1 70 ? 9.945 -3.236 -0.828 1.00 88.69 70 ASP A C 1
ATOM 586 O O . ASP A 1 70 ? 10.690 -3.874 -1.571 1.00 88.69 70 ASP A O 1
ATOM 590 N N . LEU A 1 71 ? 8.663 -3.024 -1.143 1.00 84.56 71 LEU A N 1
ATOM 591 C CA . LEU A 1 71 ? 8.016 -3.648 -2.300 1.00 84.56 71 LEU A CA 1
ATOM 592 C C . LEU A 1 71 ? 8.135 -2.848 -3.603 1.00 84.56 71 LEU A C 1
ATOM 594 O O . LEU A 1 71 ? 8.007 -3.435 -4.681 1.00 84.56 71 LEU A O 1
ATOM 598 N N . SER A 1 72 ? 8.330 -1.527 -3.539 1.00 82.88 72 SER A N 1
ATOM 599 C CA . SER A 1 72 ? 8.247 -0.663 -4.727 1.00 82.88 72 SER A CA 1
ATOM 600 C C . SER A 1 72 ? 9.556 -0.002 -5.145 1.00 82.88 72 SER A C 1
ATOM 602 O O . SER A 1 72 ? 9.712 0.272 -6.339 1.00 82.88 72 SER A O 1
ATOM 604 N N . LEU A 1 73 ? 10.516 0.221 -4.238 1.00 83.62 73 LEU A N 1
ATOM 605 C CA . LEU A 1 73 ? 11.749 0.932 -4.584 1.00 83.62 73 LEU A CA 1
ATOM 606 C C . LEU A 1 73 ? 12.559 0.197 -5.655 1.00 83.62 73 LEU A C 1
ATOM 608 O O . LEU A 1 73 ? 12.759 -1.017 -5.619 1.00 83.62 73 LEU A O 1
ATOM 612 N N . GLY A 1 74 ? 13.055 0.963 -6.627 1.00 77.94 74 GLY A N 1
ATOM 613 C CA . GLY A 1 74 ? 13.909 0.450 -7.699 1.00 77.94 74 GLY A CA 1
ATOM 614 C C . GLY A 1 74 ? 13.172 -0.316 -8.801 1.00 77.94 74 GLY A C 1
ATOM 615 O O . GLY A 1 74 ? 13.786 -0.631 -9.823 1.00 77.94 74 GLY A O 1
ATOM 616 N N . GLN A 1 75 ? 11.868 -0.572 -8.661 1.00 82.88 75 GLN A N 1
ATOM 617 C CA . GLN A 1 75 ? 11.078 -1.170 -9.734 1.00 82.88 75 GLN A CA 1
ATOM 618 C C . GLN A 1 75 ? 10.758 -0.143 -10.837 1.00 82.88 75 GLN A C 1
ATOM 620 O O . GLN A 1 75 ? 10.607 1.049 -10.552 1.00 82.88 75 GLN A O 1
ATOM 625 N N . PRO A 1 76 ? 10.624 -0.562 -12.110 1.00 82.38 76 PRO A N 1
ATOM 626 C CA . PRO A 1 76 ? 10.183 0.329 -13.182 1.00 82.38 76 PRO A CA 1
ATOM 627 C C . PRO A 1 76 ? 8.745 0.810 -12.933 1.00 82.38 76 PRO A C 1
ATOM 629 O O . PRO A 1 76 ? 7.824 0.000 -12.939 1.00 82.38 76 PRO A O 1
ATOM 632 N N . LEU A 1 77 ? 8.519 2.118 -12.783 1.00 82.69 77 LEU A N 1
ATOM 633 C CA . LEU A 1 77 ? 7.209 2.723 -12.495 1.00 82.69 77 LEU A CA 1
ATOM 634 C C . LEU A 1 77 ? 6.153 2.331 -13.545 1.00 82.69 77 LEU A C 1
ATOM 636 O O . LEU A 1 77 ? 5.019 1.980 -13.208 1.00 82.69 77 LEU A O 1
ATOM 640 N N . LEU A 1 78 ? 6.534 2.321 -14.829 1.00 77.69 78 LEU A N 1
ATOM 641 C CA . LEU A 1 78 ? 5.634 1.967 -15.934 1.00 77.69 78 LEU A CA 1
ATOM 642 C C . LEU A 1 78 ? 5.099 0.532 -15.821 1.00 77.69 78 LEU A C 1
ATOM 644 O O . LEU A 1 78 ? 3.902 0.316 -16.004 1.00 77.69 78 LEU A O 1
ATOM 648 N N . TRP A 1 79 ? 5.954 -0.426 -15.453 1.00 76.31 79 TRP A N 1
ATOM 649 C CA . TRP A 1 79 ? 5.601 -1.849 -15.339 1.00 76.31 79 TRP A CA 1
ATOM 650 C C . TRP A 1 79 ? 5.395 -2.323 -13.901 1.00 76.31 79 TRP A C 1
ATOM 652 O O . TRP A 1 79 ? 5.203 -3.514 -13.674 1.00 76.31 79 TRP A O 1
ATOM 662 N N . PHE A 1 80 ? 5.410 -1.402 -12.938 1.00 83.56 80 PHE A N 1
ATOM 663 C CA . PHE A 1 80 ? 5.158 -1.704 -11.538 1.00 83.56 80 PHE A CA 1
ATOM 664 C C . PHE A 1 80 ? 3.791 -2.375 -11.389 1.00 83.56 80 PHE A C 1
ATOM 666 O O . PHE A 1 80 ? 2.773 -1.797 -11.804 1.00 83.56 80 PHE A O 1
ATOM 673 N N . ASN A 1 81 ? 3.791 -3.577 -10.807 1.00 84.75 81 ASN A N 1
ATOM 674 C CA . ASN A 1 81 ? 2.576 -4.291 -10.452 1.00 84.75 81 ASN A CA 1
ATOM 675 C C . ASN A 1 81 ? 2.089 -3.791 -9.087 1.00 84.75 81 ASN A C 1
ATOM 677 O O . ASN A 1 81 ? 2.752 -3.992 -8.074 1.00 84.75 81 ASN A O 1
ATOM 681 N N . ALA A 1 82 ? 0.926 -3.145 -9.073 1.00 87.12 82 ALA A N 1
ATOM 682 C CA . ALA A 1 82 ? 0.340 -2.588 -7.861 1.00 87.12 82 ALA A CA 1
ATOM 683 C C . ALA A 1 82 ? -0.378 -3.632 -6.993 1.00 87.12 82 ALA A C 1
ATOM 685 O O . ALA A 1 82 ? -0.608 -3.362 -5.818 1.00 87.12 82 ALA A O 1
ATOM 686 N N . GLU A 1 83 ? -0.728 -4.804 -7.533 1.00 89.38 83 GLU A N 1
ATOM 687 C CA . GLU A 1 83 ? -1.524 -5.809 -6.813 1.00 89.38 83 GLU A CA 1
ATOM 688 C C . GLU A 1 83 ? -0.852 -6.336 -5.535 1.00 89.38 83 GLU A C 1
ATOM 690 O O . GLU A 1 83 ? -1.519 -6.355 -4.501 1.00 89.38 83 GLU A O 1
ATOM 695 N N . PRO A 1 84 ? 0.443 -6.720 -5.525 1.00 89.50 84 PRO A N 1
ATOM 696 C CA . PRO A 1 84 ? 1.075 -7.246 -4.316 1.00 89.50 84 PRO A CA 1
ATOM 697 C C . PRO A 1 84 ? 1.128 -6.201 -3.202 1.00 89.50 84 PRO A C 1
ATOM 699 O O . PRO A 1 84 ? 0.859 -6.509 -2.045 1.00 89.50 84 PRO A O 1
ATOM 702 N N . LEU A 1 85 ? 1.421 -4.950 -3.568 1.00 90.44 85 LEU A N 1
ATOM 703 C CA . LEU A 1 85 ? 1.434 -3.833 -2.633 1.00 90.44 85 LEU A CA 1
ATOM 704 C C . LEU A 1 85 ? 0.023 -3.542 -2.109 1.00 90.44 85 LEU A C 1
ATOM 706 O O . LEU A 1 85 ? -0.162 -3.382 -0.910 1.00 90.44 85 LEU A O 1
ATOM 710 N N . MET A 1 86 ? -0.978 -3.523 -2.990 1.00 90.25 86 MET A N 1
ATOM 711 C CA . MET A 1 86 ? -2.377 -3.336 -2.610 1.00 90.25 86 MET A CA 1
ATOM 712 C C . MET A 1 86 ? -2.832 -4.405 -1.611 1.00 90.25 86 MET A C 1
ATOM 714 O O . MET A 1 86 ? -3.420 -4.071 -0.588 1.00 90.25 86 MET A O 1
ATOM 718 N N . ASN A 1 87 ? -2.509 -5.674 -1.868 1.00 91.56 87 ASN A N 1
ATOM 719 C CA . ASN A 1 87 ? -2.863 -6.785 -0.987 1.00 91.56 87 ASN A CA 1
ATOM 720 C C . ASN A 1 87 ? -2.165 -6.671 0.374 1.00 91.56 87 ASN A C 1
ATOM 722 O O . ASN A 1 87 ? -2.837 -6.750 1.398 1.00 91.56 87 ASN A O 1
ATOM 726 N N . ALA A 1 88 ? -0.857 -6.393 0.394 1.00 90.31 88 ALA A N 1
ATOM 727 C CA . ALA A 1 88 ? -0.097 -6.207 1.633 1.00 90.31 88 ALA A CA 1
ATOM 728 C C . ALA A 1 88 ? -0.632 -5.044 2.489 1.00 90.31 88 ALA A C 1
ATOM 730 O O . ALA A 1 88 ? -0.607 -5.099 3.718 1.00 90.31 88 ALA A O 1
ATOM 731 N N . LEU A 1 89 ? -1.138 -3.985 1.849 1.00 91.31 89 LEU A N 1
ATOM 732 C CA . LEU A 1 89 ? -1.796 -2.883 2.547 1.00 91.31 89 LEU A CA 1
ATOM 733 C C . LEU A 1 89 ? -3.185 -3.296 3.052 1.00 91.31 89 LEU A C 1
ATOM 735 O O . LEU A 1 89 ? -3.495 -3.092 4.222 1.00 91.31 89 LEU A O 1
ATOM 739 N N . MET A 1 90 ? -4.004 -3.930 2.215 1.00 90.19 90 MET A N 1
ATOM 740 C CA . MET A 1 90 ? -5.368 -4.346 2.568 1.00 90.19 90 MET A CA 1
ATOM 741 C C . MET A 1 90 ? -5.437 -5.440 3.646 1.00 90.19 90 MET A C 1
ATOM 743 O O . MET A 1 90 ? -6.477 -5.588 4.286 1.00 90.19 90 MET A O 1
ATOM 747 N N . GLU A 1 91 ? -4.347 -6.165 3.911 1.00 91.31 91 GLU A N 1
ATOM 748 C CA . GLU A 1 91 ? -4.227 -7.055 5.078 1.00 91.31 91 GLU A CA 1
ATOM 749 C C . GLU A 1 91 ? -4.388 -6.312 6.417 1.00 91.31 91 GLU A C 1
ATOM 751 O O . GLU A 1 91 ? -4.733 -6.914 7.437 1.00 91.31 91 GLU A O 1
ATOM 756 N N . LYS A 1 92 ? -4.173 -4.992 6.441 1.00 90.00 92 LYS A N 1
ATOM 757 C CA . LYS A 1 92 ? -4.355 -4.167 7.635 1.00 90.00 92 LYS A CA 1
ATOM 758 C C . LYS A 1 92 ? -5.839 -3.860 7.850 1.00 90.00 92 LYS A C 1
ATOM 760 O O . LYS A 1 92 ? -6.450 -3.077 7.128 1.00 90.00 92 LYS A O 1
ATOM 765 N N . THR A 1 93 ? -6.412 -4.408 8.921 1.00 88.00 93 THR A N 1
ATOM 766 C CA . THR A 1 93 ? -7.843 -4.287 9.271 1.00 88.00 93 THR A CA 1
ATOM 767 C C . THR A 1 93 ? -8.334 -2.852 9.442 1.00 88.00 93 THR A C 1
ATOM 769 O O . THR A 1 93 ? -9.513 -2.581 9.198 1.00 88.00 93 THR A O 1
ATOM 772 N N . TRP A 1 94 ? -7.454 -1.927 9.828 1.00 89.06 94 TRP A N 1
ATOM 773 C CA . TRP A 1 94 ? -7.774 -0.514 10.028 1.00 89.06 94 TRP A CA 1
ATOM 774 C C . TRP A 1 94 ? -7.868 0.301 8.732 1.00 89.06 94 TRP A C 1
ATOM 776 O O . TRP A 1 94 ? -8.387 1.418 8.759 1.00 89.06 94 TRP A O 1
ATOM 786 N N . ILE A 1 95 ? -7.419 -0.244 7.599 1.00 91.44 95 ILE A N 1
ATOM 787 C CA . ILE A 1 95 ? -7.511 0.414 6.296 1.00 91.44 95 ILE A CA 1
ATOM 788 C C . ILE A 1 95 ? -8.905 0.187 5.706 1.00 91.44 95 ILE A C 1
ATOM 790 O O . ILE A 1 95 ? -9.421 -0.934 5.678 1.00 91.44 95 ILE A O 1
ATOM 794 N N . LYS A 1 96 ? -9.543 1.270 5.260 1.00 90.19 96 LYS A N 1
ATOM 795 C CA . LYS A 1 96 ? -10.838 1.248 4.570 1.00 90.19 96 LYS A CA 1
ATOM 796 C C . LYS A 1 96 ? -10.643 1.097 3.071 1.00 90.19 96 LYS A C 1
ATOM 798 O O . LYS A 1 96 ? -11.278 0.244 2.457 1.00 90.19 96 LYS A O 1
ATOM 803 N N . SER A 1 97 ? -9.786 1.935 2.500 1.00 90.50 97 SER A N 1
ATOM 804 C CA . SER A 1 97 ? -9.478 1.933 1.078 1.00 90.50 97 SER A CA 1
ATOM 805 C C . SER A 1 97 ? -8.040 2.390 0.843 1.00 90.50 97 SER A C 1
ATOM 807 O O . SER A 1 97 ? -7.455 3.122 1.645 1.00 90.50 97 SER A O 1
ATOM 809 N N . VAL A 1 98 ? -7.465 1.928 -0.264 1.00 93.44 98 VAL A N 1
ATOM 810 C CA . VAL A 1 98 ? -6.146 2.341 -0.740 1.00 93.44 98 VAL A CA 1
ATOM 811 C C . VAL A 1 98 ? -6.293 2.713 -2.203 1.00 93.44 98 VAL A C 1
ATOM 813 O O . VAL A 1 98 ? -6.791 1.931 -3.011 1.00 93.44 98 VAL A O 1
ATOM 816 N N . ASN A 1 99 ? -5.848 3.912 -2.547 1.00 92.50 99 ASN A N 1
ATOM 817 C CA . ASN A 1 99 ? -5.766 4.370 -3.918 1.00 92.50 99 ASN A CA 1
ATOM 818 C C . ASN A 1 99 ? -4.300 4.582 -4.279 1.00 92.50 99 ASN A C 1
ATOM 820 O O . ASN A 1 99 ? -3.577 5.324 -3.613 1.00 92.50 99 ASN A O 1
ATOM 824 N N . LEU A 1 100 ? -3.867 3.900 -5.331 1.00 91.62 100 LEU A N 1
ATOM 825 C CA . LEU A 1 100 ? -2.494 3.916 -5.791 1.00 91.62 100 LEU A CA 1
ATOM 826 C C . LEU A 1 100 ? -2.449 4.559 -7.169 1.00 91.62 100 LEU A C 1
ATOM 828 O O . LEU A 1 100 ? -3.024 4.052 -8.131 1.00 91.62 100 LEU A O 1
ATOM 832 N N . SER A 1 101 ? -1.740 5.678 -7.253 1.00 89.50 101 SER A N 1
ATOM 833 C CA . SER A 1 101 ? -1.551 6.430 -8.484 1.00 89.50 101 SER A CA 1
ATOM 834 C C . SER A 1 101 ? -0.071 6.526 -8.812 1.00 89.50 101 SER A C 1
ATOM 836 O O . SER A 1 101 ? 0.771 6.772 -7.949 1.00 89.50 101 SER A O 1
ATOM 838 N N . LYS A 1 102 ? 0.252 6.345 -10.090 1.00 88.62 102 LYS A N 1
ATOM 839 C CA . LYS A 1 102 ? 1.603 6.551 -10.613 1.00 88.62 102 LYS A CA 1
ATOM 840 C C . LYS A 1 102 ? 1.734 8.028 -10.973 1.00 88.62 102 LYS A C 1
ATOM 842 O O . LYS A 1 102 ? 0.941 8.518 -11.774 1.00 88.62 102 LYS A O 1
ATOM 847 N N . ASP A 1 103 ? 2.704 8.717 -10.384 1.00 85.56 103 ASP A N 1
ATOM 848 C CA . ASP A 1 103 ? 2.999 10.124 -10.661 1.00 85.56 103 ASP A CA 1
ATOM 849 C C . ASP A 1 103 ? 4.375 10.197 -11.348 1.00 85.56 103 ASP A C 1
ATOM 851 O O . ASP A 1 103 ? 5.413 10.251 -10.683 1.00 85.56 103 ASP A O 1
ATOM 855 N N . PRO A 1 104 ? 4.425 10.045 -12.688 1.00 78.12 104 PRO A N 1
ATOM 856 C CA . PRO A 1 104 ? 5.686 10.052 -13.419 1.00 78.12 104 PRO A CA 1
ATOM 857 C C . PRO A 1 104 ? 6.413 11.399 -13.241 1.00 78.12 104 PRO A C 1
ATOM 859 O O . PRO A 1 104 ? 5.761 12.438 -13.152 1.00 78.12 104 PRO A O 1
ATOM 862 N N . PRO A 1 105 ? 7.758 11.422 -13.260 1.00 72.75 105 PRO A N 1
ATOM 863 C CA . PRO A 1 105 ? 8.630 10.385 -13.817 1.00 72.75 105 PRO A CA 1
ATOM 864 C C . PRO A 1 105 ? 9.003 9.238 -12.858 1.00 72.75 105 PRO A C 1
ATOM 866 O O . PRO A 1 105 ? 9.203 8.122 -13.331 1.00 72.75 105 PRO A O 1
ATOM 869 N N . ASP A 1 106 ? 9.037 9.466 -11.545 1.00 82.88 106 ASP A N 1
ATOM 870 C CA . ASP A 1 106 ? 9.714 8.587 -10.578 1.00 82.88 106 ASP A CA 1
ATOM 871 C C . ASP A 1 106 ? 8.943 8.338 -9.267 1.00 82.88 106 ASP A C 1
ATOM 873 O O . ASP A 1 106 ? 9.492 7.739 -8.336 1.00 82.88 106 ASP A O 1
ATOM 877 N N . ARG A 1 107 ? 7.674 8.763 -9.174 1.00 86.88 107 ARG A N 1
ATOM 878 C CA . ARG A 1 107 ? 6.929 8.767 -7.907 1.00 86.88 107 ARG A CA 1
ATOM 879 C C . ARG A 1 107 ? 5.738 7.822 -7.901 1.00 86.88 107 ARG A C 1
ATOM 881 O O . ARG A 1 107 ? 4.982 7.704 -8.869 1.00 86.88 107 ARG A O 1
ATOM 888 N N . LEU A 1 108 ? 5.537 7.191 -6.751 1.00 90.31 108 LEU A N 1
ATOM 889 C CA . LEU A 1 108 ? 4.341 6.426 -6.431 1.00 90.31 108 LEU A CA 1
ATOM 890 C C . LEU A 1 108 ? 3.544 7.172 -5.361 1.00 90.31 108 LEU A C 1
ATOM 892 O O . LEU A 1 108 ? 4.041 7.410 -4.262 1.00 90.31 108 LEU A O 1
ATOM 896 N N . VAL A 1 109 ? 2.306 7.546 -5.674 1.00 91.31 109 VAL A N 1
ATOM 897 C CA . VAL A 1 109 ? 1.406 8.215 -4.732 1.00 91.31 109 VAL A CA 1
ATOM 898 C C . VAL A 1 109 ? 0.430 7.187 -4.180 1.00 91.31 109 VAL A C 1
ATOM 900 O O . VAL A 1 109 ? -0.311 6.554 -4.931 1.00 91.31 109 VAL A O 1
ATOM 903 N N . ILE A 1 110 ? 0.427 7.037 -2.860 1.00 93.19 110 ILE A N 1
ATOM 904 C CA . ILE A 1 110 ? -0.453 6.132 -2.129 1.00 93.19 110 ILE A CA 1
ATOM 905 C C . ILE A 1 110 ? -1.344 6.984 -1.229 1.00 93.19 110 ILE A C 1
ATOM 907 O O . ILE A 1 110 ? -0.878 7.650 -0.305 1.00 93.19 110 ILE A O 1
ATOM 911 N N . ILE A 1 111 ? -2.639 6.969 -1.509 1.00 93.44 111 ILE A N 1
ATOM 912 C CA . ILE A 1 111 ? -3.656 7.642 -0.706 1.00 93.44 111 ILE A CA 1
ATOM 913 C C . ILE A 1 111 ? -4.385 6.562 0.077 1.00 93.44 111 ILE A C 1
ATOM 915 O O . ILE A 1 111 ? -4.951 5.643 -0.513 1.00 93.44 111 ILE A O 1
ATOM 919 N N . ILE A 1 112 ? -4.358 6.665 1.399 1.00 94.00 112 ILE A N 1
ATOM 920 C CA . ILE A 1 112 ? -4.979 5.692 2.295 1.00 94.00 112 ILE A CA 1
ATOM 921 C C . ILE A 1 112 ? -6.138 6.363 3.014 1.00 94.00 112 ILE A C 1
ATOM 923 O O . ILE A 1 112 ? -6.016 7.485 3.497 1.00 94.00 112 ILE A O 1
ATOM 927 N N . GLU A 1 113 ? -7.255 5.656 3.098 1.00 91.69 113 GLU A N 1
ATOM 928 C CA . GLU A 1 113 ? -8.400 6.046 3.907 1.00 91.69 113 GLU A CA 1
ATOM 929 C C . GLU A 1 113 ? -8.474 5.127 5.130 1.00 91.69 113 GLU A C 1
ATOM 931 O O . GLU A 1 113 ? -8.607 3.906 4.997 1.00 91.69 113 GLU A O 1
ATOM 936 N N . GLU A 1 114 ? -8.370 5.696 6.331 1.00 90.06 114 GLU A N 1
ATOM 937 C CA . GLU A 1 114 ? -8.521 4.944 7.580 1.00 90.06 114 GLU A CA 1
ATOM 938 C C . GLU A 1 114 ? -10.005 4.698 7.900 1.00 90.06 114 GLU A C 1
ATOM 940 O O . GLU A 1 114 ? -10.875 5.526 7.619 1.00 90.06 114 GLU A O 1
ATOM 945 N N . LYS A 1 115 ? -10.313 3.552 8.517 1.00 89.44 115 LYS A N 1
ATOM 946 C CA . LYS A 1 115 ? -11.651 3.297 9.063 1.00 89.44 115 LYS A CA 1
ATOM 947 C C . LYS A 1 115 ? -11.883 4.157 10.298 1.00 89.44 115 LYS A C 1
ATOM 949 O O . LYS A 1 115 ? -11.067 4.173 11.219 1.00 89.44 115 LYS A O 1
ATOM 954 N N . GLU A 1 116 ? -13.046 4.794 10.356 1.00 87.50 116 GLU A N 1
ATOM 955 C CA . GLU A 1 116 ? -13.475 5.497 11.557 1.00 87.50 116 GLU A CA 1
ATOM 956 C C . GLU A 1 116 ? -13.992 4.517 12.615 1.00 87.50 116 GLU A C 1
ATOM 958 O O . GLU A 1 116 ? -14.789 3.618 12.331 1.00 87.50 116 GLU A O 1
ATOM 963 N N . ALA A 1 117 ? -13.537 4.707 13.854 1.00 88.44 117 ALA A N 1
ATOM 964 C CA . ALA A 1 117 ? -14.061 3.993 15.007 1.00 88.44 117 ALA A CA 1
ATOM 965 C C . ALA A 1 117 ? -15.353 4.656 15.500 1.00 88.44 117 ALA A C 1
ATOM 967 O O . ALA A 1 117 ? -15.395 5.874 15.702 1.00 88.44 117 ALA A O 1
ATOM 968 N N . TYR A 1 118 ? -16.377 3.833 15.720 1.00 88.81 118 TYR A N 1
ATOM 969 C CA . TYR A 1 118 ? -17.694 4.260 16.195 1.00 88.81 118 TYR A CA 1
ATOM 970 C C . TYR A 1 118 ? -17.924 3.903 17.657 1.00 88.81 118 TYR A C 1
ATOM 972 O O . TYR A 1 118 ? -18.608 4.643 18.355 1.00 88.81 118 TYR A O 1
ATOM 980 N N . LEU A 1 119 ? -17.354 2.793 18.129 1.00 89.19 119 LEU A N 1
ATOM 981 C CA . LEU A 1 119 ? -17.505 2.341 19.508 1.00 89.19 119 LEU A CA 1
ATOM 982 C C . LEU A 1 119 ? -16.247 1.640 20.020 1.00 89.19 119 LEU A C 1
ATOM 984 O O . LEU A 1 119 ? -15.422 1.148 19.242 1.00 89.19 119 LEU A O 1
ATOM 988 N N . TRP A 1 120 ? -16.126 1.586 21.343 1.00 89.44 120 TRP A N 1
ATOM 989 C CA . TRP A 1 120 ? -15.166 0.745 22.049 1.00 89.44 120 TRP A CA 1
ATOM 990 C C . TRP A 1 120 ? -15.856 -0.538 22.492 1.00 89.44 120 TRP A C 1
ATOM 992 O O . TRP A 1 120 ? -16.887 -0.490 23.157 1.00 89.44 120 TRP A O 1
ATOM 1002 N N . MET A 1 121 ? -15.284 -1.684 22.149 1.00 87.38 121 MET A N 1
ATOM 1003 C CA . MET A 1 121 ? -15.745 -2.985 22.611 1.00 87.38 121 MET A CA 1
ATOM 1004 C C . MET A 1 121 ? -14.804 -3.487 23.697 1.00 87.38 121 MET A C 1
ATOM 1006 O O . MET A 1 121 ? -13.632 -3.743 23.431 1.00 87.38 121 MET A O 1
ATOM 1010 N N . VAL A 1 122 ? -15.319 -3.642 24.911 1.00 87.56 122 VAL A N 1
ATOM 1011 C CA . VAL A 1 122 ? -14.573 -4.196 26.044 1.00 87.56 122 VAL A CA 1
ATOM 1012 C C . VAL A 1 122 ? -14.984 -5.650 26.225 1.00 87.56 122 VAL A C 1
ATOM 1014 O O . VAL A 1 122 ? -16.141 -5.942 26.538 1.00 87.56 122 VAL A O 1
ATOM 1017 N N . ASN A 1 123 ? -14.032 -6.560 26.046 1.00 85.12 123 ASN A N 1
ATOM 1018 C CA . ASN A 1 123 ? -14.212 -7.983 26.312 1.00 85.12 123 ASN A CA 1
ATOM 1019 C C . ASN A 1 123 ? -13.188 -8.469 27.355 1.00 85.12 123 ASN A C 1
ATOM 1021 O O . ASN A 1 123 ? -12.394 -7.695 27.888 1.00 85.12 123 ASN A O 1
ATOM 1025 N N . ALA A 1 124 ? -13.205 -9.765 27.674 1.00 81.44 124 ALA A N 1
ATOM 1026 C CA . ALA A 1 124 ? -12.276 -10.344 28.648 1.00 81.44 124 ALA A CA 1
ATOM 1027 C C . ALA A 1 124 ? -10.795 -10.326 28.202 1.00 81.44 124 ALA A C 1
ATOM 1029 O O . ALA A 1 124 ? -9.913 -10.534 29.032 1.00 81.44 124 ALA A O 1
ATOM 1030 N N . GLN A 1 125 ? -10.526 -10.115 26.912 1.00 82.19 125 GLN A N 1
ATOM 1031 C CA . GLN A 1 125 ? -9.199 -10.146 26.290 1.00 82.19 125 GLN A CA 1
ATOM 1032 C C . GLN A 1 125 ? -8.585 -8.746 26.158 1.00 82.19 125 GLN A C 1
ATOM 1034 O O . GLN A 1 125 ? -7.365 -8.626 26.182 1.00 82.19 125 GLN A O 1
ATOM 1039 N N . GLY A 1 126 ? -9.403 -7.696 26.054 1.00 84.81 126 GLY A N 1
ATOM 1040 C CA . GLY A 1 126 ? -8.934 -6.328 25.874 1.00 84.81 126 GLY A CA 1
ATOM 1041 C C . GLY A 1 126 ? -10.041 -5.353 25.480 1.00 84.81 126 GLY A C 1
ATOM 1042 O O . GLY A 1 126 ? -11.235 -5.658 25.529 1.00 84.81 126 GLY A O 1
ATOM 1043 N N . THR A 1 127 ? -9.623 -4.147 25.095 1.00 86.50 127 THR A N 1
ATOM 1044 C CA . THR A 1 127 ? -10.516 -3.121 24.543 1.00 86.50 127 THR A CA 1
ATOM 1045 C C . THR A 1 127 ? -10.190 -2.920 23.074 1.00 86.50 127 THR A C 1
ATOM 1047 O O . THR A 1 127 ? -9.042 -2.665 22.728 1.00 86.50 127 THR A O 1
ATOM 1050 N N . TYR A 1 128 ? -11.194 -3.008 22.211 1.00 88.62 128 TYR A N 1
ATOM 1051 C CA . TYR A 1 128 ? -11.032 -2.942 20.762 1.00 88.62 128 TYR A CA 1
ATOM 1052 C C . TYR A 1 128 ? -11.853 -1.805 20.165 1.00 88.62 128 TYR A C 1
ATOM 1054 O O . TYR A 1 128 ? -12.930 -1.464 20.651 1.00 88.62 128 TYR A O 1
ATOM 1062 N N . LEU A 1 129 ? -11.351 -1.234 19.078 1.00 88.69 129 LEU A N 1
ATOM 1063 C CA . LEU A 1 129 ? -12.061 -0.266 18.256 1.00 88.69 129 LEU A CA 1
ATOM 1064 C C . LEU A 1 129 ? -12.903 -1.005 17.221 1.00 88.69 129 LEU A C 1
ATOM 1066 O O . LEU A 1 129 ? -12.402 -1.888 16.523 1.00 88.69 129 LEU A O 1
ATOM 1070 N N . VAL A 1 130 ? -14.170 -0.620 17.096 1.00 89.19 130 VAL A N 1
ATOM 1071 C CA . VAL A 1 130 ? -15.113 -1.246 16.163 1.00 89.19 130 VAL A CA 1
ATOM 1072 C C . VAL A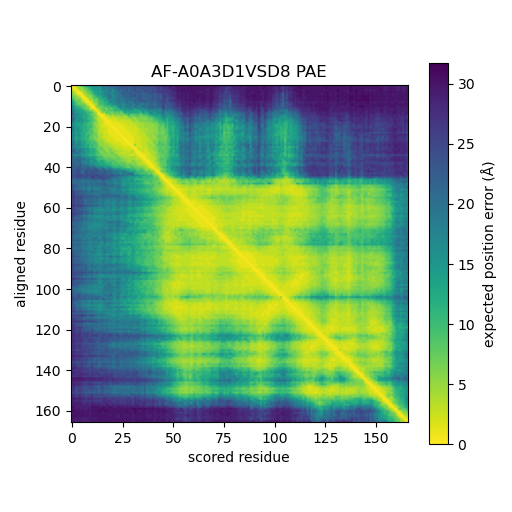 1 130 ? -15.690 -0.194 15.218 1.00 89.19 130 VAL A C 1
ATOM 1074 O O . VAL A 1 130 ? -15.974 0.941 15.619 1.00 89.19 130 VAL A O 1
ATOM 1077 N N . SER A 1 131 ? -15.829 -0.568 13.946 1.00 89.50 131 SER A N 1
ATOM 1078 C CA . SER A 1 131 ? -16.437 0.266 12.905 1.00 89.50 131 SER A CA 1
ATOM 1079 C C . SER A 1 131 ? -17.967 0.191 12.931 1.00 89.50 131 SER A C 1
ATOM 1081 O O . SER A 1 131 ? -18.547 -0.693 13.557 1.00 89.50 131 SER A O 1
ATOM 1083 N N . GLU A 1 132 ? -18.635 1.077 12.189 1.00 85.88 132 GLU A N 1
ATOM 1084 C CA . GLU A 1 132 ? -20.099 1.063 12.020 1.00 85.88 132 GLU A CA 1
ATOM 1085 C C . GLU A 1 132 ? -20.650 -0.305 11.567 1.00 85.88 132 GLU A C 1
ATOM 1087 O O . GLU A 1 132 ? -21.731 -0.711 11.979 1.00 85.88 132 GLU A O 1
ATOM 1092 N N . GLY A 1 133 ? -19.878 -1.062 10.779 1.00 82.25 133 GLY A N 1
ATOM 1093 C CA . GLY A 1 133 ? -20.255 -2.396 10.298 1.00 82.25 133 GLY A CA 1
ATOM 1094 C C . GLY A 1 133 ? -20.014 -3.539 11.291 1.00 82.25 13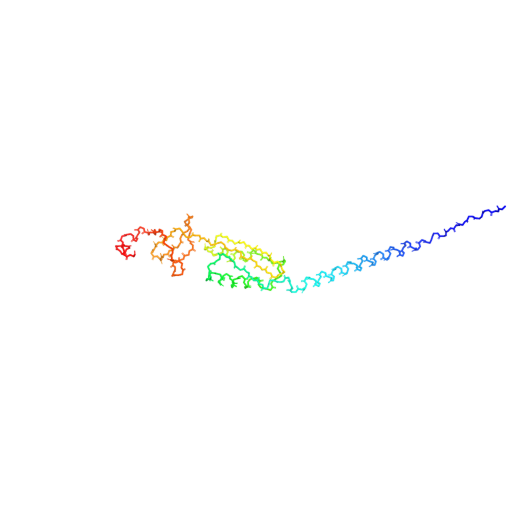3 GLY A C 1
ATOM 1095 O O . GLY A 1 133 ? -20.106 -4.699 10.896 1.00 82.25 133 GLY A O 1
ATOM 1096 N N . GLY A 1 134 ? -19.638 -3.248 12.540 1.00 82.06 134 GLY A N 1
ATOM 1097 C CA . GLY A 1 134 ? -19.326 -4.272 13.544 1.00 82.06 134 GLY A CA 1
ATOM 1098 C C . GLY A 1 134 ? -17.986 -4.982 13.322 1.00 82.06 134 GLY A C 1
ATOM 1099 O O . GLY A 1 134 ? -17.745 -6.039 13.899 1.00 82.06 134 GLY A O 1
ATOM 1100 N N . VAL A 1 135 ? -17.103 -4.425 12.486 1.00 86.56 135 VAL A N 1
ATOM 1101 C CA . VAL A 1 135 ? -15.787 -5.011 12.189 1.00 86.56 135 VAL A CA 1
ATOM 1102 C C . VAL A 1 135 ? -14.740 -4.456 13.150 1.00 86.56 135 VAL A C 1
ATOM 1104 O O . VAL A 1 135 ? -14.663 -3.243 13.355 1.00 86.56 135 VAL A O 1
ATOM 1107 N N . LEU A 1 136 ? -13.905 -5.340 13.698 1.00 88.31 136 LEU A N 1
ATOM 1108 C CA . LEU A 1 136 ? -12.766 -4.970 14.537 1.00 88.31 136 LEU A CA 1
ATOM 1109 C C . LEU A 1 136 ? -11.715 -4.221 13.708 1.00 88.31 136 LEU A C 1
ATOM 1111 O O . LEU A 1 136 ? -11.251 -4.710 12.678 1.00 88.31 136 LEU A O 1
ATOM 1115 N N . ILE A 1 137 ? -11.362 -3.021 14.159 1.00 88.06 137 ILE A N 1
ATOM 1116 C CA . ILE A 1 137 ? -10.394 -2.136 13.506 1.00 88.06 137 ILE A CA 1
ATOM 1117 C C . ILE A 1 137 ? -9.002 -2.405 14.073 1.00 88.06 137 ILE A C 1
ATOM 1119 O O . ILE A 1 137 ? -8.092 -2.749 13.321 1.00 88.06 137 ILE A O 1
ATOM 1123 N N . ASP A 1 138 ? -8.843 -2.211 15.384 1.00 85.88 138 ASP A N 1
ATOM 1124 C CA . ASP A 1 138 ? -7.557 -2.232 16.086 1.00 85.88 138 ASP A CA 1
ATOM 1125 C C . ASP A 1 138 ? -7.780 -2.370 17.604 1.00 85.88 138 ASP A C 1
ATOM 1127 O O . ASP A 1 138 ? -8.887 -2.138 18.099 1.00 85.88 138 ASP A O 1
ATOM 1131 N N . GLU A 1 139 ? -6.736 -2.708 18.351 1.00 85.50 139 GLU A N 1
ATOM 1132 C CA . GLU A 1 139 ? -6.755 -2.682 19.815 1.00 85.50 139 GLU A CA 1
ATOM 1133 C C . GLU A 1 139 ? -6.590 -1.243 20.332 1.00 85.50 139 GLU A C 1
ATOM 1135 O O . GLU A 1 139 ? -5.831 -0.430 19.784 1.00 85.50 139 GLU A O 1
ATOM 1140 N N . LEU A 1 140 ? -7.319 -0.907 21.397 1.00 82.00 140 LEU A N 1
ATOM 1141 C CA . LEU A 1 140 ? -7.247 0.403 22.023 1.00 82.00 140 LEU A CA 1
ATOM 1142 C C . LEU A 1 140 ? -5.878 0.576 22.684 1.00 82.00 140 LEU A C 1
ATOM 1144 O O . LEU A 1 140 ? -5.555 -0.054 23.685 1.00 82.00 140 LEU A O 1
ATOM 1148 N N . ASN A 1 141 ? -5.098 1.499 22.136 1.00 77.06 141 ASN A N 1
ATOM 1149 C CA . ASN A 1 141 ? -3.803 1.895 22.663 1.00 77.06 141 ASN A CA 1
ATOM 1150 C C . ASN A 1 141 ? -3.802 3.386 23.007 1.00 77.06 141 ASN A C 1
ATOM 1152 O O . ASN A 1 141 ? -4.616 4.160 22.498 1.00 77.06 141 ASN A O 1
ATOM 1156 N N . SER A 1 142 ? -2.831 3.813 23.815 1.00 68.75 142 SER A N 1
ATOM 1157 C CA . SER A 1 142 ? -2.653 5.216 24.221 1.00 68.75 142 SER A CA 1
ATOM 1158 C C . SER A 1 142 ? -2.531 6.199 23.048 1.00 68.75 142 SER A C 1
ATOM 1160 O O . SER A 1 142 ? -2.830 7.376 23.210 1.00 68.75 142 SER A O 1
ATOM 1162 N N . SER A 1 143 ? -2.142 5.732 21.856 1.00 67.50 143 SER A N 1
ATOM 1163 C CA . SER A 1 143 ? -2.075 6.555 20.643 1.00 67.50 143 SER A CA 1
ATOM 1164 C C . SER A 1 143 ? -3.410 6.734 19.915 1.00 67.50 143 SER A C 1
ATOM 1166 O O . SER A 1 143 ? -3.527 7.651 19.109 1.00 67.50 143 SER A O 1
ATOM 1168 N N . ASN A 1 144 ? -4.398 5.870 20.172 1.00 71.69 144 ASN A N 1
ATOM 1169 C CA . ASN A 1 144 ? -5.647 5.801 19.402 1.00 71.69 144 ASN A CA 1
ATOM 1170 C C . ASN A 1 144 ? -6.890 6.106 20.268 1.00 71.69 144 ASN A C 1
ATOM 1172 O O . ASN A 1 144 ? -7.996 6.211 19.743 1.00 71.69 144 ASN A O 1
ATOM 1176 N N . GLY A 1 145 ? -6.721 6.236 21.590 1.00 63.81 145 GLY A N 1
ATOM 1177 C CA . GLY A 1 145 ? -7.805 6.353 22.575 1.00 63.81 145 GLY A CA 1
ATOM 1178 C C . GLY A 1 145 ? -8.287 7.767 22.903 1.00 63.81 145 GLY A C 1
ATOM 1179 O O . GLY A 1 145 ? -8.996 7.951 23.885 1.00 63.81 145 GLY A O 1
ATOM 1180 N N . SER A 1 146 ? -7.925 8.778 22.114 1.00 62.91 146 SER A N 1
ATOM 1181 C CA . SER A 1 146 ? -8.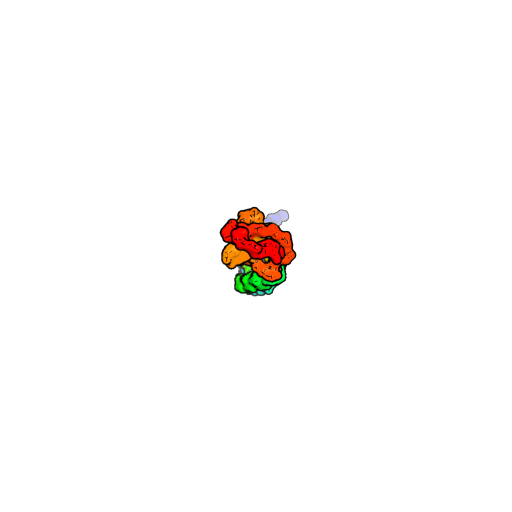213 10.183 22.446 1.00 62.91 146 SER A CA 1
ATOM 1182 C C . SER A 1 146 ? -9.665 10.613 22.182 1.00 62.91 146 SER A C 1
ATOM 1184 O O . SER A 1 146 ? -10.061 11.704 22.589 1.00 62.91 146 SER A O 1
ATOM 1186 N N . LYS A 1 147 ? -10.455 9.805 21.462 1.00 73.81 147 LYS A N 1
ATOM 1187 C CA . LYS A 1 147 ? -11.822 10.150 21.043 1.00 73.81 147 LYS A CA 1
ATOM 1188 C C . LYS A 1 147 ? -12.838 9.530 22.001 1.00 73.81 147 LYS A C 1
ATOM 1190 O O . LYS A 1 147 ? -12.862 8.314 22.156 1.00 73.81 147 LYS A O 1
ATOM 1195 N N . ALA A 1 148 ? -13.698 10.358 22.593 1.00 78.56 148 ALA A N 1
ATOM 1196 C CA . ALA A 1 148 ? -14.844 9.891 23.366 1.00 78.56 148 ALA A CA 1
ATOM 1197 C C . ALA A 1 148 ? -15.823 9.157 22.435 1.00 78.56 148 ALA A C 1
ATOM 1199 O O . ALA A 1 148 ? -16.484 9.779 21.604 1.00 78.56 148 ALA A O 1
ATOM 1200 N N . LEU A 1 149 ? -15.876 7.831 22.554 1.00 85.38 149 LEU A N 1
ATOM 1201 C CA . LEU A 1 149 ? -16.762 6.950 21.798 1.00 85.38 149 LEU A CA 1
ATOM 1202 C C . LEU A 1 149 ? -17.635 6.142 22.770 1.00 85.38 149 LEU A C 1
ATOM 1204 O O . LEU A 1 149 ? -17.201 5.873 23.892 1.00 85.38 149 LEU A O 1
ATOM 1208 N N . PRO A 1 150 ? -18.859 5.754 22.374 1.00 86.56 150 PRO A N 1
ATOM 1209 C CA . PRO A 1 150 ? -19.689 4.861 23.171 1.00 86.56 150 PRO A CA 1
ATOM 1210 C C . PRO A 1 150 ? -18.958 3.545 23.457 1.00 86.56 150 PRO A C 1
ATOM 1212 O O . PRO A 1 150 ? -18.285 2.990 22.587 1.00 86.56 150 PRO A O 1
ATOM 1215 N N . VAL A 1 151 ? -19.113 3.042 24.681 1.00 86.81 151 VAL A N 1
ATOM 1216 C CA . VAL A 1 151 ? -18.469 1.810 25.144 1.00 86.81 151 VAL A CA 1
ATOM 1217 C C . VAL A 1 151 ? -19.515 0.712 25.266 1.00 86.81 151 VAL A C 1
ATOM 1219 O O . VAL A 1 151 ? -20.530 0.878 25.939 1.00 86.81 151 VAL A O 1
ATOM 1222 N N . VAL A 1 152 ? -19.250 -0.422 24.631 1.00 87.00 152 VAL A N 1
ATOM 1223 C CA . VAL A 1 152 ? -20.042 -1.645 24.730 1.00 87.00 152 VAL A CA 1
ATOM 1224 C C . VAL A 1 152 ? -19.209 -2.677 25.473 1.00 87.00 152 VAL A C 1
ATOM 1226 O O . VAL A 1 152 ? -18.128 -3.058 25.025 1.00 87.00 152 VAL A O 1
ATOM 1229 N N . SER A 1 153 ? -19.703 -3.122 26.624 1.00 84.38 153 SER A N 1
ATOM 1230 C CA . SER A 1 153 ? -19.083 -4.183 27.412 1.00 84.38 153 SER A CA 1
ATOM 1231 C C . SER A 1 153 ? -19.824 -5.500 27.230 1.00 84.38 153 SER A C 1
ATOM 1233 O O . SER A 1 153 ? -21.057 -5.539 27.163 1.00 84.38 153 SER A O 1
ATOM 1235 N N . ASP A 1 154 ? -19.058 -6.587 27.177 1.00 80.00 154 ASP A N 1
ATOM 1236 C CA . ASP A 1 154 ? -19.597 -7.943 27.213 1.00 80.00 154 ASP A CA 1
ATOM 1237 C C . ASP A 1 154 ? -20.492 -8.131 28.456 1.00 80.00 154 ASP A C 1
ATOM 1239 O O . ASP A 1 154 ? -20.150 -7.699 29.563 1.00 80.00 154 ASP A O 1
ATOM 1243 N N . ALA A 1 155 ? -21.642 -8.786 28.284 1.00 74.88 155 ALA A N 1
ATOM 1244 C CA . ALA A 1 155 ? -22.591 -9.067 29.361 1.00 74.88 155 ALA A CA 1
ATOM 1245 C C . ALA A 1 155 ? -21.943 -9.845 30.522 1.00 74.88 155 ALA A C 1
ATOM 1247 O O . ALA A 1 155 ? -22.305 -9.651 31.683 1.00 74.88 155 ALA A O 1
ATOM 1248 N N . SER A 1 156 ? -20.933 -10.670 30.231 1.00 67.38 156 SER A N 1
ATOM 1249 C CA . SER A 1 156 ? -20.147 -11.384 31.246 1.00 67.38 156 SER A CA 1
ATOM 1250 C C . SER A 1 156 ? -19.338 -10.453 32.163 1.00 67.38 156 SER A C 1
ATOM 1252 O O . SER A 1 156 ? -19.071 -10.799 33.316 1.00 67.38 156 SER A O 1
ATOM 1254 N N . LEU A 1 157 ? -18.988 -9.251 31.692 1.00 61.28 157 LEU A N 1
ATOM 1255 C CA . LEU A 1 157 ? -18.235 -8.243 32.441 1.00 61.28 157 LEU A CA 1
ATOM 1256 C C . LEU A 1 157 ? -19.128 -7.232 33.169 1.00 61.28 157 LEU A C 1
ATOM 1258 O O . LEU A 1 157 ? -18.674 -6.617 34.132 1.00 61.28 157 LEU A O 1
ATOM 1262 N N . GLN A 1 158 ? -20.399 -7.095 32.780 1.00 59.44 158 GLN A N 1
ATOM 1263 C CA . GLN A 1 158 ? -21.350 -6.181 33.430 1.00 59.44 158 GLN A CA 1
ATOM 1264 C C . GLN A 1 158 ? -21.611 -6.531 34.903 1.00 59.44 158 GLN A C 1
ATOM 1266 O O . GLN A 1 158 ? -21.938 -5.656 35.700 1.00 59.44 158 GLN A O 1
ATOM 1271 N N . ASN A 1 159 ? -21.396 -7.790 35.298 1.00 58.69 159 ASN A N 1
ATOM 1272 C CA . ASN A 1 159 ? -21.569 -8.242 36.680 1.00 58.69 159 ASN A CA 1
ATOM 1273 C C . ASN A 1 159 ? -20.382 -7.873 37.605 1.00 58.69 159 ASN A C 1
ATOM 1275 O O . ASN A 1 159 ? -20.398 -8.167 38.800 1.00 58.69 159 ASN A O 1
ATOM 1279 N N . ARG A 1 160 ? -19.328 -7.224 37.082 1.00 54.44 160 ARG A N 1
ATOM 1280 C CA . ARG A 1 160 ? -18.213 -6.692 37.881 1.00 54.44 160 ARG A CA 1
ATOM 1281 C C . ARG A 1 160 ? -18.408 -5.194 38.120 1.00 54.44 160 ARG A C 1
ATOM 1283 O O . ARG A 1 160 ? -18.224 -4.378 37.223 1.00 54.44 160 ARG A O 1
ATOM 1290 N N . ALA A 1 161 ? -18.696 -4.832 39.371 1.00 54.91 161 ALA A N 1
ATOM 1291 C CA . ALA A 1 161 ? -18.933 -3.469 39.870 1.00 54.91 161 ALA A CA 1
ATOM 1292 C C . ALA A 1 161 ? -17.783 -2.445 39.661 1.00 54.91 161 ALA A C 1
ATOM 1294 O O . ALA A 1 161 ? -17.837 -1.333 40.183 1.00 54.91 161 ALA A O 1
ATOM 1295 N N . SER A 1 162 ? -16.728 -2.789 38.921 1.00 55.00 162 SER A N 1
ATOM 1296 C CA . SER A 1 162 ? -15.548 -1.953 38.685 1.00 55.00 162 SER A CA 1
ATOM 1297 C C . SER A 1 162 ? -15.653 -1.025 37.467 1.00 55.00 162 SER A C 1
ATOM 1299 O O . SER A 1 162 ? -14.796 -0.163 37.314 1.00 55.00 162 SER A O 1
ATOM 1301 N N . LEU A 1 163 ? -16.675 -1.163 36.612 1.00 53.03 163 LEU A N 1
ATOM 1302 C CA . LEU A 1 163 ? -16.804 -0.371 35.373 1.00 53.03 163 LEU A CA 1
ATOM 1303 C C . LEU A 1 163 ? -17.464 1.011 35.554 1.00 53.03 163 LEU A C 1
ATOM 1305 O O . LEU A 1 163 ? -17.430 1.818 34.637 1.00 53.03 163 LEU A O 1
ATOM 1309 N N . ALA A 1 164 ? -18.019 1.323 36.730 1.00 53.03 164 ALA A N 1
ATOM 1310 C CA . ALA A 1 164 ? -18.676 2.609 37.008 1.00 53.03 164 ALA A CA 1
ATOM 1311 C C . ALA A 1 164 ? -17.725 3.715 37.526 1.00 53.03 164 ALA A C 1
ATOM 1313 O O . ALA A 1 164 ? -18.191 4.732 38.036 1.00 53.03 164 ALA A O 1
ATOM 1314 N N . ARG A 1 165 ? -16.400 3.505 37.481 1.00 45.28 165 ARG A N 1
ATOM 1315 C CA . ARG A 1 165 ? -15.397 4.404 38.091 1.00 45.28 165 ARG A CA 1
ATOM 1316 C C . ARG A 1 165 ? -14.295 4.908 37.147 1.00 45.28 165 ARG A C 1
ATOM 1318 O O . ARG A 1 165 ? -13.302 5.430 37.648 1.00 45.28 165 ARG A O 1
ATOM 1325 N N . MET A 1 166 ? -14.451 4.769 35.832 1.00 38.88 166 MET A N 1
ATOM 1326 C CA . MET A 1 166 ? -13.535 5.373 34.851 1.00 38.88 166 MET A CA 1
ATOM 1327 C C . MET A 1 166 ? -14.131 6.628 34.232 1.00 38.88 166 MET A C 1
ATOM 1329 O O . MET A 1 166 ? -15.334 6.586 33.896 1.00 38.88 166 MET A O 1
#

Solvent-accessible surface area (backbone atoms only — not comparable to full-atom values): 9926 Å² total; per-residue (Å²): 137,88,86,79,82,85,80,77,82,80,65,72,61,59,61,58,54,49,53,53,51,51,52,51,49,52,52,51,48,54,54,48,49,52,56,49,51,55,53,60,71,64,42,75,60,38,22,22,78,45,77,48,78,43,65,61,58,72,72,56,40,56,56,51,48,52,56,49,48,74,77,40,57,72,38,46,51,90,76,54,73,60,62,68,57,51,50,66,52,63,70,38,63,39,51,67,48,78,46,81,44,80,46,81,61,30,35,37,38,37,42,37,39,62,57,65,70,55,32,36,41,38,54,101,88,49,45,30,29,23,29,88,86,73,45,71,36,48,71,65,40,94,91,70,61,84,67,97,55,57,75,49,66,41,75,86,55,69,79,47,90,73,75,85,76,121

Mean predicted aligned error: 13.17 Å

pLDDT: mean 80.22, std 12.44, range [38.88, 94.0]

Secondary structure (DSSP, 8-state):
-----------THHHHHHHHHHHHHHHHHHHHHHHHHHHHHTSGGGB--EEEEESS-HHHHHHHHHHHHHHHTTSBTTT---HHHHHHHHTSTTEEEEEEEEETTTEEEEEEEEPPP-EEEE-SS-EEEE-TTS-EEEE--TTT--S---EEE-HHHHTSTTGGG-

Foldseek 3Di:
DDDDDDDDPPPPVVVVVVVVVVVVVVVVVVVVVVVVVVVVQPPLQQAAPEEAEDADDPVVVVVLRVLCCVQGGRHGLVPDDCVVSLVVVVVQLQWPDWDWDRDPDHYIYIYTHGADFAEWEDEPVAIFTAGPVRGTRGGDDPVRPPDDHHYDYDPVCVPDPPPVPD